Protein AF-A0A2V2R9W6-F1 (afdb_monomer_lite)

Structure (mmCIF, N/CA/C/O backbone):
data_AF-A0A2V2R9W6-F1
#
_entry.id   AF-A0A2V2R9W6-F1
#
loop_
_atom_site.group_PDB
_atom_site.id
_atom_site.type_symbol
_atom_site.label_atom_id
_atom_site.label_alt_id
_atom_site.label_comp_id
_atom_site.label_asym_id
_atom_site.label_entity_id
_atom_site.label_seq_id
_atom_site.pdbx_PDB_ins_code
_atom_site.Cartn_x
_atom_site.Cartn_y
_atom_site.Cartn_z
_atom_site.occupancy
_atom_site.B_iso_or_equiv
_atom_site.auth_seq_id
_atom_site.auth_comp_id
_atom_site.auth_asym_id
_atom_site.auth_atom_id
_atom_site.pdbx_PDB_model_num
ATOM 1 N N . MET A 1 1 ? -21.167 24.009 8.043 1.00 37.88 1 MET A N 1
ATOM 2 C CA . MET A 1 1 ? -19.840 24.018 7.394 1.00 37.88 1 MET A CA 1
ATOM 3 C C . MET A 1 1 ? -18.908 23.304 8.356 1.00 37.88 1 MET A C 1
ATOM 5 O O . MET A 1 1 ? -18.402 23.922 9.282 1.00 37.88 1 MET A O 1
ATOM 9 N N . GLU A 1 2 ? -18.850 21.976 8.266 1.00 37.88 2 GLU A N 1
ATOM 10 C CA . GLU A 1 2 ? -18.098 21.162 9.224 1.00 37.88 2 GLU A CA 1
ATOM 11 C C . GLU A 1 2 ? -16.604 21.305 8.944 1.00 37.88 2 GLU A C 1
ATOM 13 O O . GLU A 1 2 ? -16.101 20.935 7.882 1.00 37.88 2 GLU A O 1
ATOM 18 N N . LEU A 1 3 ? -15.905 21.911 9.899 1.00 44.44 3 LEU A N 1
ATOM 19 C CA . LEU A 1 3 ? -14.455 21.959 9.935 1.00 44.44 3 LEU A CA 1
ATOM 20 C C . LEU A 1 3 ? -13.964 20.534 10.200 1.00 44.44 3 LEU A C 1
ATOM 22 O O . LEU A 1 3 ? -14.008 20.058 11.332 1.00 44.44 3 LEU A O 1
ATOM 26 N N . PHE A 1 4 ? -13.498 19.851 9.153 1.00 43.72 4 PHE A N 1
ATOM 27 C CA . PHE A 1 4 ? -12.712 18.630 9.298 1.00 43.72 4 PHE A CA 1
ATOM 28 C C . PHE A 1 4 ? -11.403 18.985 10.005 1.00 43.72 4 PHE A C 1
ATOM 30 O O . PHE A 1 4 ? -10.402 19.334 9.377 1.00 43.72 4 PHE A O 1
ATOM 37 N N . PHE A 1 5 ? -11.415 1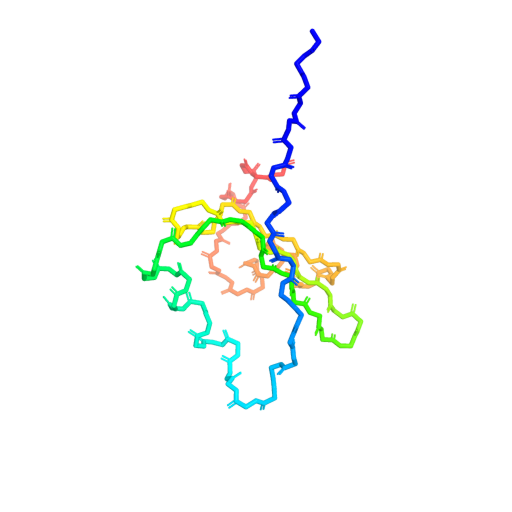8.903 11.332 1.00 46.91 5 PHE A N 1
ATOM 38 C CA . PHE A 1 5 ? -10.207 18.858 12.132 1.00 46.91 5 PHE A CA 1
ATOM 39 C C . PHE A 1 5 ? -9.500 17.548 11.781 1.00 46.91 5 PHE A C 1
ATOM 41 O O . PHE A 1 5 ? -9.829 16.487 12.304 1.00 46.91 5 PHE A O 1
ATOM 48 N N . ARG A 1 6 ? -8.569 17.595 10.823 1.00 46.72 6 ARG A N 1
ATOM 49 C CA . ARG A 1 6 ? -7.603 16.514 10.637 1.00 46.72 6 ARG A CA 1
ATOM 50 C C . ARG A 1 6 ? -6.665 16.570 11.839 1.00 46.72 6 ARG A C 1
ATOM 52 O O . ARG A 1 6 ? -5.890 17.525 11.911 1.00 46.72 6 ARG A O 1
ATOM 59 N N . PRO A 1 7 ? -6.698 15.604 12.774 1.00 45.31 7 PRO A N 1
ATOM 60 C CA . PRO A 1 7 ? -5.634 15.520 13.756 1.00 45.31 7 PRO A CA 1
ATOM 61 C C . PRO A 1 7 ? -4.323 15.380 12.981 1.00 45.31 7 PRO A C 1
ATOM 63 O O . PRO A 1 7 ? -4.212 14.577 12.049 1.00 45.31 7 PRO A O 1
ATOM 66 N N . ALA A 1 8 ? -3.347 16.218 13.318 1.00 51.44 8 ALA A N 1
ATOM 67 C CA . ALA A 1 8 ? -1.994 16.087 12.815 1.00 51.44 8 ALA A CA 1
ATOM 68 C C . ALA A 1 8 ? -1.413 14.794 13.402 1.00 51.44 8 ALA A C 1
ATOM 70 O O . ALA A 1 8 ? -0.789 14.798 14.459 1.00 51.44 8 ALA A O 1
ATOM 71 N N . HIS A 1 9 ? -1.683 13.660 12.756 1.00 54.44 9 HIS A N 1
ATOM 72 C CA . HIS A 1 9 ? -0.963 12.429 13.037 1.00 54.44 9 HIS A CA 1
ATOM 73 C C . HIS A 1 9 ? 0.517 12.714 12.775 1.00 54.44 9 HIS A C 1
ATOM 75 O O . HIS A 1 9 ? 0.861 13.221 11.705 1.00 54.44 9 HIS A O 1
ATOM 81 N N . ALA A 1 10 ? 1.373 12.449 13.764 1.00 54.47 10 ALA A N 1
ATOM 82 C CA . ALA A 1 10 ? 2.809 12.659 13.652 1.00 54.47 10 ALA A CA 1
ATOM 83 C C . ALA A 1 10 ? 3.325 11.968 12.381 1.00 54.47 10 ALA A C 1
ATOM 85 O O . ALA A 1 10 ? 3.232 10.748 12.240 1.00 54.47 10 ALA A O 1
ATOM 86 N N . ALA A 1 11 ? 3.816 12.759 11.427 1.00 52.06 11 ALA A N 1
ATOM 87 C CA . ALA A 1 11 ? 4.410 12.231 10.213 1.00 52.06 11 ALA A CA 1
ATOM 88 C C . ALA A 1 11 ? 5.774 11.637 10.579 1.00 52.06 11 ALA A C 1
ATOM 90 O O . ALA A 1 11 ? 6.726 12.369 10.842 1.00 52.06 11 ALA A O 1
ATOM 91 N N . MET A 1 12 ? 5.855 10.310 10.640 1.00 59.66 12 MET A N 1
ATOM 92 C CA . MET A 1 12 ? 7.125 9.605 10.787 1.00 59.66 12 MET A CA 1
ATOM 93 C C . MET A 1 12 ? 7.726 9.386 9.397 1.00 59.66 12 MET A C 1
ATOM 95 O O . MET A 1 12 ? 7.105 8.758 8.542 1.00 59.66 12 MET A O 1
ATOM 99 N N . ASN A 1 13 ? 8.930 9.914 9.182 1.00 53.34 13 ASN A N 1
ATOM 100 C CA . ASN A 1 13 ? 9.738 9.655 7.993 1.00 53.34 13 ASN A CA 1
ATOM 101 C C . ASN A 1 13 ? 10.856 8.675 8.377 1.00 53.34 13 ASN A C 1
ATOM 103 O O . ASN A 1 13 ? 11.488 8.853 9.416 1.00 53.34 13 ASN A O 1
ATOM 107 N N . GLY A 1 14 ? 11.111 7.660 7.551 1.00 60.94 14 GLY A N 1
ATOM 108 C CA . GLY A 1 14 ? 12.172 6.678 7.778 1.00 60.94 14 GLY A CA 1
ATOM 109 C C . GLY A 1 14 ? 12.577 5.984 6.481 1.00 60.94 14 GLY A C 1
ATOM 110 O O . GLY A 1 14 ? 11.763 5.855 5.566 1.00 60.94 14 GLY A O 1
ATOM 111 N N . GLN A 1 15 ? 13.839 5.565 6.389 1.00 57.69 15 GLN A N 1
ATOM 112 C CA . GLN A 1 15 ? 14.350 4.787 5.265 1.00 57.69 15 GLN A CA 1
ATOM 113 C C . GLN A 1 15 ? 14.336 3.305 5.645 1.00 57.69 15 GLN A C 1
ATOM 115 O O . GLN A 1 15 ? 14.931 2.908 6.641 1.00 57.69 15 GLN A O 1
ATOM 120 N N . LEU A 1 16 ? 13.622 2.494 4.866 1.00 61.84 16 LEU A N 1
ATOM 121 C CA . LEU A 1 16 ? 13.519 1.050 5.075 1.00 61.84 16 LEU A CA 1
ATOM 122 C C . LEU A 1 16 ? 14.711 0.359 4.405 1.00 61.84 16 LEU A C 1
ATOM 124 O O . LEU A 1 16 ? 14.570 -0.203 3.324 1.00 61.84 16 LEU A O 1
ATOM 128 N N . SER A 1 17 ? 15.902 0.489 4.996 1.00 58.47 17 SER A N 1
ATOM 129 C CA . SER A 1 17 ? 17.102 -0.241 4.558 1.00 58.47 17 SER A CA 1
ATOM 130 C C . SER A 1 17 ? 17.272 -1.582 5.275 1.00 58.47 17 SER A C 1
ATOM 132 O O . SER A 1 17 ? 17.782 -2.519 4.670 1.00 58.47 17 SER A O 1
ATOM 134 N N . ASP A 1 18 ? 16.807 -1.680 6.527 1.00 50.12 18 ASP A N 1
ATOM 135 C CA . ASP A 1 18 ? 17.170 -2.792 7.421 1.00 50.12 18 ASP A CA 1
ATOM 136 C C . ASP A 1 18 ? 16.041 -3.812 7.632 1.00 50.12 18 ASP A C 1
ATOM 138 O O . ASP A 1 18 ? 16.313 -4.977 7.907 1.00 50.12 18 ASP A O 1
ATOM 142 N N . HIS A 1 19 ? 14.780 -3.405 7.443 1.00 53.44 19 HIS A N 1
ATOM 143 C CA . HIS A 1 19 ? 13.612 -4.284 7.535 1.00 53.44 19 HIS A CA 1
ATOM 144 C C . HIS A 1 19 ? 12.901 -4.367 6.183 1.00 53.44 19 HIS A C 1
ATOM 146 O O . HIS A 1 19 ? 12.600 -3.324 5.587 1.00 53.44 19 HIS A O 1
ATOM 152 N N . PRO A 1 20 ? 12.589 -5.575 5.677 1.00 64.19 20 PRO A N 1
ATOM 153 C CA . PRO A 1 20 ? 11.809 -5.695 4.463 1.00 64.19 20 PRO A CA 1
ATOM 154 C C . PRO A 1 20 ? 10.452 -5.019 4.674 1.00 64.19 20 PRO A C 1
ATOM 156 O O . PRO A 1 20 ? 9.785 -5.245 5.679 1.00 64.19 20 PRO A O 1
ATOM 159 N N . VAL A 1 21 ? 9.983 -4.250 3.685 1.00 66.75 21 VAL A N 1
ATOM 160 C CA . VAL A 1 21 ? 8.604 -3.707 3.630 1.00 66.75 21 VAL A CA 1
ATOM 161 C C . VAL A 1 21 ? 7.555 -4.782 3.966 1.00 66.75 21 VAL A C 1
ATOM 163 O O . VAL A 1 21 ? 6.484 -4.480 4.488 1.00 66.75 21 VAL A O 1
ATOM 166 N N . ALA A 1 22 ? 7.883 -6.047 3.690 1.00 68.88 22 ALA A N 1
ATOM 167 C CA . ALA A 1 22 ? 7.075 -7.208 4.014 1.00 68.88 22 ALA A CA 1
ATOM 168 C C . ALA A 1 22 ? 6.816 -7.420 5.517 1.00 68.88 22 ALA A C 1
ATOM 170 O O . ALA A 1 22 ? 5.817 -8.054 5.819 1.00 68.88 22 ALA A O 1
ATOM 171 N N . GLU A 1 23 ? 7.641 -6.908 6.437 1.00 73.62 23 GLU A N 1
ATOM 172 C CA . GLU A 1 23 ? 7.437 -7.018 7.897 1.00 73.62 23 GLU A CA 1
ATOM 173 C C . GLU A 1 23 ? 6.547 -5.897 8.456 1.00 73.62 23 GLU A C 1
ATOM 175 O O . GLU A 1 23 ? 5.760 -6.121 9.375 1.00 73.62 23 GLU A O 1
ATOM 180 N N . LEU A 1 24 ? 6.568 -4.713 7.832 1.00 78.44 24 LEU A N 1
ATOM 181 C CA . LEU A 1 24 ? 5.692 -3.601 8.216 1.00 78.44 24 LEU A CA 1
ATOM 182 C C . LEU A 1 24 ? 4.213 -3.910 7.996 1.00 78.44 24 LEU A C 1
ATOM 184 O O . LEU A 1 24 ? 3.362 -3.464 8.763 1.00 78.44 24 LEU A O 1
ATOM 188 N N . ILE A 1 25 ? 3.895 -4.636 6.923 1.00 79.88 25 ILE A N 1
ATOM 189 C CA . ILE A 1 25 ? 2.511 -4.985 6.600 1.00 79.88 25 ILE A CA 1
ATOM 190 C C . ILE A 1 25 ? 1.898 -5.837 7.732 1.00 79.88 25 ILE A C 1
ATOM 192 O O . ILE A 1 25 ? 0.903 -5.385 8.295 1.00 79.88 25 ILE A O 1
ATOM 196 N N . PRO A 1 26 ? 2.470 -6.989 8.138 1.00 82.50 26 PRO A N 1
ATOM 197 C CA . PRO A 1 26 ? 2.023 -7.765 9.293 1.00 82.50 26 PRO A CA 1
ATOM 198 C C . PRO A 1 26 ? 1.823 -6.930 10.554 1.00 82.50 26 PRO A C 1
ATOM 200 O O . PRO A 1 26 ? 0.765 -7.029 11.166 1.00 82.50 26 PRO A O 1
ATOM 203 N N . GLU A 1 27 ? 2.775 -6.061 10.906 1.00 82.81 27 GLU A N 1
ATOM 204 C CA . GLU A 1 27 ? 2.656 -5.218 12.100 1.00 82.81 27 GLU A CA 1
ATOM 205 C C . GLU A 1 27 ? 1.470 -4.252 12.034 1.00 82.81 27 GLU A C 1
ATOM 207 O O . GLU A 1 27 ? 0.758 -4.069 13.022 1.00 82.81 27 GLU A O 1
ATOM 212 N N . ILE A 1 28 ? 1.237 -3.634 10.874 1.00 83.88 28 ILE A N 1
ATOM 213 C CA . ILE A 1 28 ? 0.098 -2.737 10.649 1.00 83.88 28 ILE A CA 1
ATOM 214 C C . ILE A 1 28 ? -1.226 -3.492 10.809 1.00 83.88 28 ILE A C 1
ATOM 216 O O . ILE A 1 28 ? -2.164 -2.966 11.419 1.00 83.88 28 ILE A O 1
ATOM 220 N N . LEU A 1 29 ? -1.297 -4.711 10.267 1.00 83.19 29 LEU A N 1
ATOM 221 C CA . LEU A 1 29 ? -2.477 -5.568 10.359 1.00 83.19 29 LEU A CA 1
ATOM 222 C C . LEU A 1 29 ? -2.714 -6.020 11.812 1.00 83.19 29 LEU A C 1
ATOM 224 O O . LEU A 1 29 ? -3.828 -5.892 12.320 1.00 83.19 29 LEU A O 1
ATOM 228 N N . GLU A 1 30 ? -1.672 -6.497 12.498 1.00 89.62 30 GLU A N 1
ATOM 229 C CA . GLU A 1 30 ? -1.742 -7.028 13.866 1.00 89.62 30 GLU A CA 1
ATOM 230 C C . GLU A 1 30 ? -2.090 -5.940 14.889 1.00 89.62 30 GLU A C 1
ATOM 232 O O . GLU A 1 30 ? -3.011 -6.104 15.691 1.00 89.62 30 GLU A O 1
ATOM 237 N N . LYS A 1 31 ? -1.422 -4.782 14.812 1.00 89.69 31 LYS A N 1
ATOM 238 C CA . LYS A 1 31 ? -1.671 -3.630 15.697 1.00 89.69 31 LYS A CA 1
ATOM 239 C C . LYS A 1 31 ? -2.937 -2.851 15.330 1.00 89.69 31 LYS A C 1
ATOM 241 O O . LYS A 1 31 ? -3.251 -1.856 15.981 1.00 89.69 31 LYS A O 1
ATOM 246 N N . ARG A 1 32 ? -3.663 -3.285 14.294 1.00 89.94 32 ARG A N 1
ATOM 247 C CA . ARG A 1 32 ? -4.902 -2.670 13.797 1.00 89.94 32 ARG A CA 1
ATOM 248 C C . ARG A 1 32 ? -4.779 -1.175 13.504 1.00 89.94 32 ARG A C 1
ATOM 250 O O . ARG A 1 32 ? -5.697 -0.391 13.755 1.00 89.94 32 ARG A O 1
ATOM 257 N N . LEU A 1 33 ? -3.637 -0.769 12.957 1.00 86.56 33 LEU A N 1
ATOM 258 C CA . LEU A 1 33 ? -3.366 0.640 12.698 1.00 86.56 33 LEU A CA 1
ATOM 259 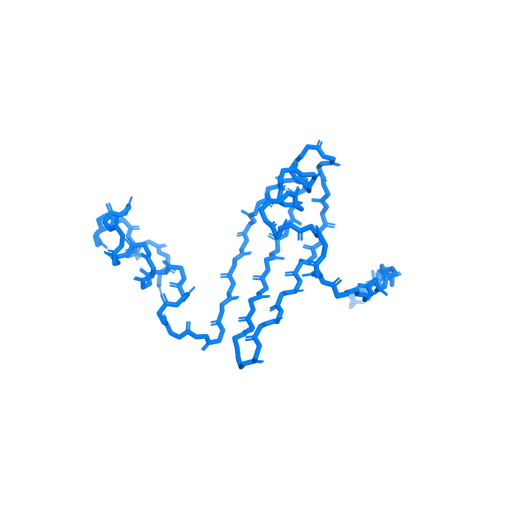C C . LEU A 1 33 ? -4.294 1.184 11.603 1.00 86.56 33 LEU A C 1
ATOM 261 O O . LEU A 1 33 ? -4.669 0.483 10.661 1.00 86.56 33 LEU A O 1
ATOM 265 N N . SER A 1 34 ? -4.664 2.455 11.744 1.00 86.94 34 SER A N 1
ATOM 266 C CA . SER A 1 34 ? -5.452 3.208 10.762 1.00 86.94 34 SER A CA 1
ATOM 267 C C . SER A 1 34 ? -4.644 4.404 10.272 1.00 86.94 34 SER A C 1
ATOM 269 O O . SER A 1 34 ? -3.856 4.968 11.030 1.00 86.94 34 SER A O 1
ATOM 271 N N . GLY A 1 35 ? -4.836 4.805 9.018 1.00 87.62 35 GLY A N 1
ATOM 272 C CA . GLY A 1 35 ? -4.132 5.942 8.428 1.00 87.62 35 GLY A CA 1
ATOM 273 C C . GLY A 1 35 ? -3.686 5.678 6.998 1.00 87.62 35 GLY A C 1
ATOM 274 O O . GLY A 1 35 ? -4.360 4.982 6.242 1.00 87.62 35 GLY A O 1
ATOM 275 N N . SER A 1 36 ? -2.551 6.255 6.606 1.00 87.88 36 SER A N 1
ATOM 276 C CA . SER A 1 36 ? -1.989 6.061 5.269 1.00 87.88 36 SER A CA 1
ATOM 277 C C . SER A 1 36 ? -0.514 5.684 5.328 1.00 87.88 36 SER A C 1
ATOM 279 O O . SER A 1 36 ? 0.269 6.437 5.906 1.00 87.88 36 SER A O 1
ATOM 281 N N . LEU A 1 37 ? -0.131 4.594 4.664 1.00 85.62 37 LEU A N 1
ATOM 282 C CA . LEU A 1 37 ? 1.264 4.229 4.428 1.00 85.62 37 LEU A CA 1
ATOM 283 C C . LEU A 1 37 ? 1.674 4.706 3.031 1.00 85.62 37 LEU A C 1
ATOM 285 O O . LEU A 1 37 ? 1.085 4.288 2.034 1.00 85.62 37 LEU A O 1
ATOM 289 N N . ARG A 1 38 ? 2.672 5.591 2.958 1.00 85.69 38 ARG A N 1
ATOM 290 C CA . ARG A 1 38 ? 3.280 6.043 1.699 1.00 85.69 38 ARG A CA 1
ATOM 291 C C . ARG A 1 38 ? 4.626 5.363 1.522 1.00 85.69 38 ARG A C 1
ATOM 293 O O . ARG A 1 38 ? 5.487 5.482 2.385 1.00 85.69 38 ARG A O 1
ATOM 300 N N . LEU A 1 39 ? 4.793 4.680 0.398 1.00 82.94 39 LEU A N 1
ATOM 301 C CA . LEU A 1 39 ? 6.036 4.032 0.008 1.00 82.94 39 LEU A CA 1
ATOM 302 C C . LEU A 1 39 ? 6.554 4.698 -1.260 1.00 82.94 39 LEU A C 1
ATOM 304 O O . LEU A 1 39 ? 5.800 4.902 -2.216 1.00 82.94 39 LEU A O 1
ATOM 308 N N . GLN A 1 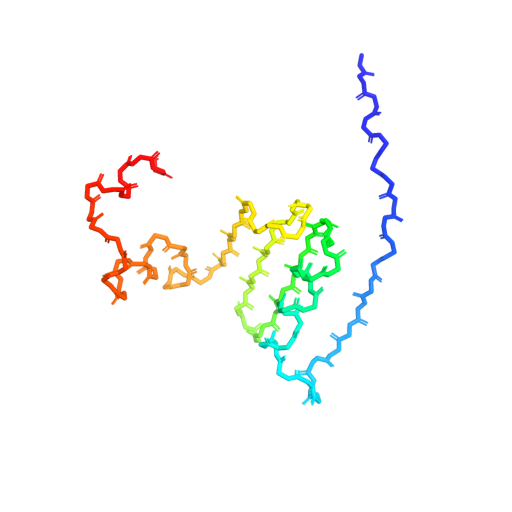40 ? 7.842 5.019 -1.264 1.00 82.44 40 GLN A N 1
ATOM 309 C CA . GLN A 1 40 ? 8.539 5.527 -2.433 1.00 82.44 40 GLN A CA 1
ATOM 310 C C . GLN A 1 40 ? 9.766 4.660 -2.691 1.00 82.44 40 GLN A C 1
ATOM 312 O O . GLN A 1 40 ? 10.585 4.460 -1.799 1.00 82.44 40 GLN A O 1
ATOM 317 N N . ASN A 1 41 ? 9.883 4.166 -3.919 1.00 81.38 41 ASN A N 1
ATOM 318 C CA . ASN A 1 41 ? 11.088 3.524 -4.419 1.00 81.38 41 ASN A CA 1
ATOM 319 C C . ASN A 1 41 ? 11.413 4.115 -5.792 1.00 81.38 41 ASN A C 1
ATOM 321 O O . ASN A 1 41 ? 10.651 3.923 -6.740 1.00 81.38 41 ASN A O 1
ATOM 325 N N . GLU A 1 42 ? 12.510 4.864 -5.880 1.00 83.19 42 GLU A N 1
ATOM 326 C CA . GLU A 1 42 ? 12.880 5.649 -7.063 1.00 83.19 42 GLU A CA 1
ATOM 327 C C . GLU A 1 42 ? 11.709 6.526 -7.562 1.00 83.19 42 GLU A C 1
ATOM 329 O O . GLU A 1 42 ? 11.275 7.446 -6.863 1.00 83.19 42 GLU A O 1
ATOM 334 N N . GLN A 1 43 ? 11.179 6.235 -8.758 1.00 82.81 43 GLN A N 1
ATOM 335 C CA . GLN A 1 43 ? 10.032 6.920 -9.365 1.00 82.81 43 GLN A CA 1
ATOM 336 C C . GLN A 1 43 ? 8.683 6.282 -9.001 1.00 82.81 43 GLN A C 1
ATOM 338 O O . GLN A 1 43 ? 7.631 6.844 -9.306 1.00 82.81 43 GLN A O 1
ATOM 343 N N . SER A 1 44 ? 8.689 5.114 -8.359 1.00 80.81 44 SER A N 1
ATOM 344 C CA . SER A 1 44 ? 7.476 4.409 -7.953 1.00 80.81 44 SER A CA 1
ATOM 345 C C . SER A 1 44 ? 6.968 4.964 -6.631 1.00 80.81 44 SER A C 1
ATOM 347 O O . SER A 1 44 ? 7.668 4.947 -5.622 1.00 80.81 44 SER A O 1
ATOM 349 N N . GLN A 1 45 ? 5.723 5.416 -6.629 1.00 87.81 45 GLN A N 1
ATOM 350 C CA . GLN A 1 45 ? 5.003 5.867 -5.450 1.00 87.81 45 GLN A CA 1
ATOM 351 C C . GLN A 1 45 ? 3.776 4.988 -5.263 1.00 87.81 45 GLN A C 1
ATOM 353 O O . GLN A 1 45 ? 3.026 4.724 -6.210 1.00 87.81 45 GLN A O 1
ATOM 358 N N . ILE A 1 46 ? 3.580 4.531 -4.033 1.00 86.38 46 ILE A N 1
ATOM 359 C CA . ILE A 1 46 ? 2.425 3.743 -3.621 1.00 86.38 46 ILE A CA 1
ATOM 360 C C . ILE A 1 46 ? 1.859 4.381 -2.359 1.00 86.38 46 ILE A C 1
ATOM 362 O O . ILE A 1 46 ? 2.603 4.740 -1.447 1.00 86.38 46 ILE A O 1
ATOM 366 N N . VAL A 1 47 ? 0.538 4.511 -2.296 1.00 88.06 47 VAL A N 1
ATOM 367 C CA . VAL A 1 47 ? -0.158 4.848 -1.057 1.00 88.06 47 VAL A CA 1
ATOM 368 C C . VAL A 1 47 ? -1.156 3.751 -0.722 1.00 88.06 47 VAL A C 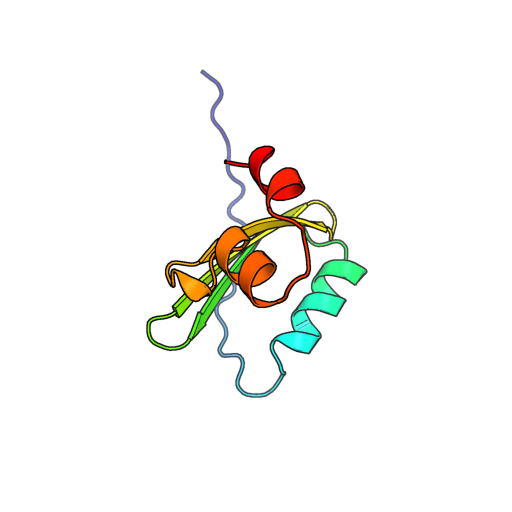1
ATOM 370 O O . VAL A 1 47 ? -1.915 3.311 -1.586 1.00 88.06 47 VAL A O 1
ATOM 373 N N . LEU A 1 48 ? -1.143 3.316 0.532 1.00 87.00 48 LEU A N 1
ATOM 374 C CA . LEU A 1 48 ? -2.115 2.398 1.112 1.00 87.00 48 LEU A CA 1
ATOM 375 C C . LEU A 1 48 ? -2.913 3.166 2.159 1.00 87.00 48 LEU A C 1
ATOM 377 O O . LEU A 1 48 ? -2.323 3.802 3.030 1.00 87.00 48 LEU A O 1
ATOM 381 N N . TYR A 1 49 ? -4.235 3.106 2.082 1.00 87.12 49 TYR A N 1
ATOM 382 C CA . TYR A 1 49 ? -5.135 3.615 3.108 1.00 87.12 49 TYR A CA 1
ATOM 383 C C . TYR A 1 49 ? -5.633 2.452 3.945 1.00 87.12 49 TYR A C 1
ATOM 385 O O . TYR A 1 49 ? -6.019 1.407 3.416 1.00 87.12 49 TYR A O 1
ATOM 393 N N . LEU A 1 50 ? -5.594 2.652 5.254 1.00 88.81 50 LEU A N 1
ATOM 394 C CA . LEU A 1 50 ? -5.794 1.624 6.254 1.00 88.81 50 LEU A CA 1
ATOM 395 C C . LEU A 1 50 ? -6.876 2.056 7.233 1.00 88.81 50 LEU A C 1
ATOM 397 O O . LEU A 1 50 ? -6.858 3.186 7.725 1.00 88.81 50 LEU A O 1
ATOM 401 N N . GLU A 1 51 ? -7.767 1.133 7.559 1.00 89.56 51 GLU A N 1
ATOM 402 C CA . GLU A 1 51 ? -8.791 1.302 8.580 1.00 89.56 51 GLU A CA 1
ATOM 403 C C . GLU A 1 51 ? -8.823 0.051 9.457 1.00 89.56 51 GLU A C 1
ATOM 405 O O . GLU A 1 51 ? -9.057 -1.055 8.974 1.00 89.56 51 GLU A O 1
ATOM 410 N N . ASN A 1 52 ? -8.546 0.219 10.751 1.00 89.94 5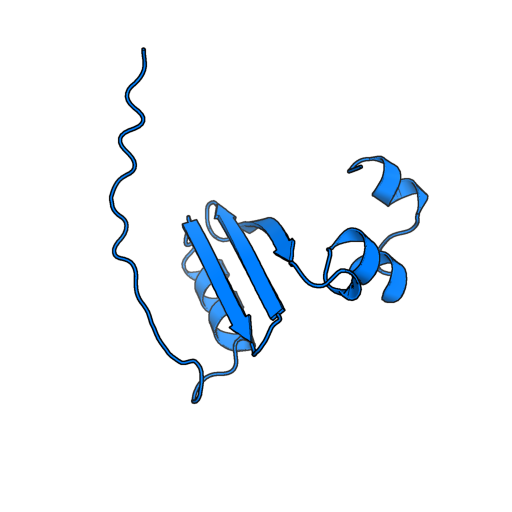2 ASN A N 1
ATOM 411 C CA . ASN A 1 52 ? -8.542 -0.846 11.755 1.00 89.94 52 ASN A CA 1
ATOM 412 C C . ASN A 1 52 ? -7.716 -2.083 11.333 1.00 89.94 52 ASN A C 1
ATOM 414 O O . ASN A 1 52 ? -8.175 -3.221 11.447 1.00 89.94 52 ASN A O 1
ATOM 418 N N . GLY A 1 53 ? -6.518 -1.862 10.778 1.00 85.25 53 GLY A N 1
ATOM 419 C CA . GLY A 1 53 ? -5.652 -2.935 10.277 1.00 85.25 53 GLY A CA 1
ATOM 420 C C . GLY A 1 53 ? -6.122 -3.582 8.979 1.00 85.25 53 GLY A C 1
ATOM 421 O O . GLY A 1 53 ? -5.667 -4.670 8.655 1.00 85.25 53 GLY A O 1
ATOM 422 N N . ARG A 1 54 ? -7.043 -2.970 8.230 1.00 85.75 54 ARG A N 1
ATOM 423 C CA . ARG A 1 54 ? -7.455 -3.437 6.899 1.00 85.75 54 ARG A CA 1
ATOM 424 C C . ARG A 1 54 ? -7.031 -2.436 5.845 1.00 85.75 54 ARG A C 1
ATOM 426 O O . ARG A 1 54 ? -7.241 -1.241 6.016 1.00 85.75 54 ARG A O 1
ATOM 433 N N . ILE A 1 55 ? -6.484 -2.921 4.735 1.00 86.69 55 ILE A N 1
ATOM 434 C CA . ILE A 1 55 ? -6.231 -2.084 3.559 1.00 86.69 55 ILE A CA 1
ATOM 435 C C . ILE A 1 55 ? -7.579 -1.829 2.883 1.00 86.69 55 ILE A C 1
ATOM 437 O O . ILE A 1 55 ? -8.188 -2.757 2.355 1.00 86.69 55 ILE A O 1
ATOM 441 N N . VAL A 1 56 ? -8.045 -0.582 2.913 1.00 88.00 56 VAL A N 1
ATOM 442 C CA . VAL A 1 56 ? -9.326 -0.178 2.305 1.00 88.00 56 VAL A CA 1
ATOM 443 C C . VAL A 1 56 ? -9.147 0.401 0.907 1.00 88.00 56 VAL A C 1
ATOM 445 O O . VAL A 1 56 ? -10.060 0.342 0.090 1.00 88.00 56 VAL A O 1
ATOM 448 N N . TYR A 1 57 ? -7.964 0.941 0.607 1.00 82.88 57 TYR A N 1
ATOM 449 C CA . TYR A 1 57 ? -7.643 1.458 -0.718 1.00 82.88 57 TYR A CA 1
ATOM 450 C C . TYR A 1 57 ? -6.134 1.455 -0.961 1.00 82.88 57 TYR A C 1
ATOM 452 O O . TYR A 1 57 ? -5.345 1.652 -0.037 1.00 82.88 57 TYR A O 1
ATOM 460 N N . ALA A 1 58 ? -5.733 1.265 -2.215 1.00 84.88 58 ALA A N 1
ATOM 461 C CA . ALA A 1 58 ? -4.344 1.310 -2.643 1.00 84.88 58 ALA A CA 1
ATOM 462 C C . ALA A 1 58 ? -4.241 1.995 -4.006 1.00 84.88 58 ALA A C 1
ATOM 464 O O . ALA A 1 58 ? -5.005 1.686 -4.920 1.00 84.88 58 ALA A O 1
ATOM 465 N N . ALA A 1 59 ? -3.271 2.892 -4.165 1.00 84.75 59 ALA A N 1
ATOM 466 C CA . ALA A 1 59 ? -2.984 3.522 -5.448 1.00 84.75 59 ALA A CA 1
ATOM 467 C C . ALA A 1 59 ? -1.481 3.563 -5.711 1.00 84.75 59 ALA A C 1
ATOM 469 O O . ALA A 1 59 ? -0.685 3.749 -4.792 1.00 84.75 59 ALA A O 1
ATOM 470 N N . SER A 1 60 ? -1.106 3.426 -6.983 1.00 86.94 60 SER A N 1
ATOM 471 C CA . SER A 1 60 ? 0.263 3.614 -7.450 1.00 86.94 60 SER A CA 1
ATOM 472 C C . SER A 1 60 ? 0.301 4.520 -8.675 1.00 86.94 60 SER A C 1
ATOM 474 O O . SER A 1 60 ? -0.597 4.478 -9.523 1.00 86.94 60 SER A O 1
ATOM 476 N N . ASN A 1 61 ? 1.35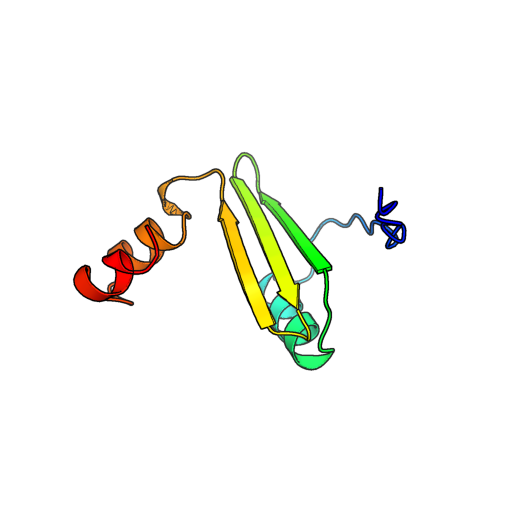6 5.327 -8.779 1.00 86.06 61 ASN A N 1
ATOM 477 C CA . ASN A 1 61 ? 1.632 6.115 -9.977 1.00 86.06 61 ASN A CA 1
ATOM 478 C C . ASN A 1 61 ? 2.133 5.246 -11.151 1.00 86.06 61 ASN A C 1
ATOM 480 O O . ASN A 1 61 ? 1.953 5.624 -12.309 1.00 86.06 61 ASN A O 1
ATOM 484 N N . VAL A 1 62 ? 2.686 4.058 -10.884 1.00 83.75 62 VAL A N 1
ATOM 485 C CA . VAL A 1 62 ? 3.131 3.114 -11.913 1.00 83.75 62 VAL A CA 1
ATOM 486 C C . VAL A 1 62 ? 1.935 2.324 -12.430 1.00 83.75 62 VAL A C 1
ATOM 488 O O . VAL A 1 62 ? 1.273 1.607 -11.681 1.00 83.75 62 VAL A O 1
ATOM 491 N N . ARG A 1 63 ? 1.666 2.410 -13.739 1.00 78.50 63 ARG A N 1
ATOM 492 C CA . ARG A 1 63 ? 0.503 1.763 -14.372 1.00 78.50 63 ARG A CA 1
ATOM 493 C C . ARG A 1 63 ? 0.424 0.263 -14.079 1.00 78.50 63 ARG A C 1
ATOM 495 O O . ARG A 1 63 ? -0.643 -0.212 -13.717 1.00 78.50 63 ARG A O 1
ATOM 502 N N . SER A 1 64 ? 1.538 -0.460 -14.182 1.00 75.81 64 SER A N 1
ATOM 503 C CA . SER A 1 64 ? 1.595 -1.909 -13.931 1.00 75.81 64 SER A CA 1
ATOM 504 C C . SER A 1 64 ? 1.379 -2.302 -12.466 1.00 75.81 64 SER A C 1
ATOM 506 O O . SER A 1 64 ? 1.111 -3.469 -12.190 1.00 75.81 64 SER A O 1
ATOM 508 N N . LEU A 1 65 ? 1.495 -1.347 -11.538 1.00 72.06 65 LEU A N 1
ATOM 509 C CA . LEU A 1 65 ? 1.248 -1.532 -10.107 1.00 72.06 65 LEU A CA 1
ATOM 510 C C . LEU A 1 65 ? -0.121 -0.993 -9.676 1.00 72.06 65 LEU A C 1
ATOM 512 O O . LEU A 1 65 ? -0.476 -1.087 -8.502 1.00 72.06 65 LEU A O 1
ATOM 516 N N . ARG A 1 66 ? -0.918 -0.438 -10.600 1.00 75.19 66 ARG A N 1
ATOM 517 C CA . ARG A 1 66 ? -2.331 -0.164 -10.322 1.00 75.19 66 ARG A CA 1
ATOM 518 C C . ARG A 1 66 ? -3.018 -1.493 -10.047 1.00 75.19 66 ARG A C 1
ATOM 520 O O . ARG A 1 66 ? -2.831 -2.440 -10.806 1.00 75.19 66 ARG A O 1
ATOM 527 N N . LEU A 1 67 ? -3.821 -1.547 -8.986 1.00 70.19 67 LEU A N 1
ATOM 528 C CA . LEU A 1 67 ? -4.435 -2.781 -8.491 1.00 70.19 67 LEU A CA 1
ATOM 529 C C . LEU A 1 67 ? -5.103 -3.599 -9.606 1.00 70.19 67 LEU A C 1
ATOM 531 O O . LEU A 1 67 ? -4.838 -4.788 -9.726 1.00 70.19 67 LEU A O 1
ATOM 535 N N . VAL A 1 68 ? -5.888 -2.946 -10.467 1.00 71.44 68 VAL A N 1
ATOM 536 C CA . VAL A 1 68 ? -6.569 -3.584 -11.606 1.00 71.44 68 VAL A CA 1
ATOM 537 C C . VAL A 1 68 ? -5.576 -4.259 -12.556 1.00 71.44 68 VAL A C 1
ATOM 539 O O . VAL A 1 68 ? -5.728 -5.434 -12.874 1.00 71.44 68 VAL A O 1
ATOM 542 N N . GLU A 1 69 ? -4.533 -3.548 -12.978 1.00 74.38 69 GLU A N 1
ATOM 543 C CA . GLU A 1 69 ? -3.530 -4.068 -13.917 1.00 74.38 69 GLU A CA 1
ATOM 544 C C . GLU A 1 69 ? -2.687 -5.179 -13.275 1.00 74.38 69 GLU A C 1
ATOM 546 O O . GLU A 1 69 ? -2.376 -6.184 -13.916 1.00 74.38 69 GLU A O 1
ATOM 551 N N . TYR A 1 70 ? -2.351 -5.028 -11.991 1.00 75.50 70 TYR A N 1
ATOM 552 C CA . TYR A 1 70 ? -1.592 -6.015 -11.230 1.00 75.50 70 TYR A CA 1
ATOM 553 C C . TYR A 1 70 ? -2.366 -7.328 -11.069 1.00 75.50 70 TYR A C 1
ATOM 555 O O . TYR A 1 70 ? -1.829 -8.405 -11.326 1.00 75.50 70 TYR A O 1
ATOM 563 N N . VAL A 1 71 ? -3.638 -7.238 -10.678 1.00 75.19 71 VAL A N 1
ATOM 564 C CA . VAL A 1 71 ? -4.524 -8.388 -10.470 1.00 75.19 71 VAL A CA 1
ATOM 565 C C . VAL A 1 71 ? -4.808 -9.109 -11.788 1.00 75.19 71 VAL A C 1
ATOM 567 O O . VAL A 1 71 ? -4.728 -10.336 -11.811 1.00 75.19 71 VAL A O 1
ATOM 570 N N . LYS A 1 72 ? -5.037 -8.371 -12.888 1.00 74.81 72 LYS A N 1
ATOM 571 C CA . LYS A 1 72 ? -5.141 -8.952 -14.240 1.00 74.81 72 LYS A CA 1
ATOM 572 C C . LYS A 1 72 ? -3.874 -9.715 -14.620 1.00 74.81 72 LYS A C 1
ATOM 574 O O . LYS A 1 72 ? -3.947 -10.857 -15.053 1.00 74.81 72 LYS A O 1
ATOM 579 N N . LYS A 1 73 ? -2.697 -9.108 -14.426 1.00 78.44 73 LYS A N 1
ATOM 580 C CA . LYS A 1 73 ? -1.407 -9.731 -14.766 1.00 78.44 73 LYS A CA 1
ATOM 581 C C . LYS A 1 73 ? -1.118 -10.994 -13.946 1.00 78.44 73 LYS A C 1
ATOM 583 O O . LYS A 1 73 ? -0.415 -11.880 -14.421 1.00 78.44 73 LYS A O 1
ATOM 588 N N . ARG A 1 74 ? -1.590 -11.045 -12.700 1.00 79.00 74 ARG A N 1
ATOM 589 C CA . ARG A 1 74 ? -1.363 -12.164 -11.776 1.00 79.00 74 ARG A CA 1
ATOM 590 C C . ARG A 1 74 ? -2.462 -13.229 -11.819 1.00 79.00 74 ARG A C 1
ATOM 592 O O . ARG A 1 74 ? -2.358 -14.176 -11.051 1.00 79.00 74 ARG A O 1
ATOM 599 N N . ASP A 1 75 ? -3.472 -13.067 -12.678 1.00 79.06 75 ASP A N 1
ATOM 600 C CA . ASP A 1 75 ? -4.647 -13.948 -12.777 1.00 79.06 75 ASP A CA 1
ATOM 601 C C . ASP A 1 75 ? -5.364 -14.153 -11.425 1.00 79.06 75 ASP A C 1
ATOM 603 O O . ASP A 1 75 ? -5.878 -15.221 -11.109 1.00 79.06 75 ASP A O 1
ATOM 607 N N . LEU A 1 76 ? -5.359 -13.113 -10.577 1.00 77.06 76 LEU A N 1
ATOM 608 C CA . LEU A 1 76 ? -5.930 -13.177 -9.224 1.00 77.06 76 LEU A CA 1
ATOM 609 C C . LEU A 1 76 ? -7.438 -12.893 -9.206 1.00 77.06 76 LEU A C 1
ATOM 611 O O . LEU A 1 76 ? -8.126 -13.348 -8.298 1.00 77.06 76 LEU A O 1
ATOM 615 N N . LEU A 1 77 ? -7.949 -12.144 -10.189 1.00 74.50 77 LEU A N 1
ATOM 616 C CA . LEU A 1 77 ? -9.380 -11.925 -10.422 1.00 74.50 77 LEU A CA 1
ATOM 617 C C . LEU A 1 77 ? -9.660 -11.968 -11.923 1.00 74.50 77 LEU A C 1
ATOM 619 O O . LEU A 1 77 ? -8.878 -11.457 -12.728 1.00 74.50 77 LEU A O 1
ATOM 623 N N . LYS A 1 78 ? -10.819 -12.520 -12.287 1.00 72.00 78 LYS A N 1
ATOM 624 C CA . LYS A 1 78 ? -11.317 -12.527 -13.668 1.00 72.00 78 LYS A CA 1
ATOM 625 C C . LYS A 1 78 ? -11.793 -11.130 -14.069 1.00 72.00 78 LYS A C 1
ATOM 627 O O . LYS A 1 78 ? -12.245 -10.354 -13.228 1.00 72.00 78 LYS A O 1
ATOM 632 N N . GLU A 1 79 ? -11.748 -10.811 -15.363 1.00 68.00 79 GLU A N 1
ATOM 633 C CA . GLU A 1 79 ? -12.140 -9.482 -15.861 1.00 68.00 79 GLU A CA 1
ATOM 634 C C . GLU A 1 79 ? -13.564 -9.065 -15.479 1.00 68.00 79 GLU A C 1
ATOM 636 O O . GLU A 1 79 ? -13.803 -7.883 -15.233 1.00 68.00 79 GLU A O 1
ATOM 641 N N . ASP A 1 80 ? -14.493 -10.013 -15.376 1.00 74.25 80 ASP A N 1
ATOM 642 C CA . ASP A 1 80 ? -15.874 -9.720 -14.990 1.00 74.25 80 ASP A CA 1
ATOM 643 C C . ASP A 1 80 ? -16.015 -9.273 -13.528 1.00 74.25 80 ASP A C 1
ATOM 645 O O . ASP A 1 80 ? -16.896 -8.473 -13.219 1.00 74.25 80 ASP A O 1
ATOM 649 N N . GLU A 1 81 ? -15.111 -9.697 -12.642 1.00 68.94 81 GLU A N 1
ATOM 650 C CA . GLU A 1 81 ? -15.096 -9.266 -11.237 1.00 68.94 81 GLU A CA 1
ATOM 651 C C . GLU A 1 81 ? -14.521 -7.848 -11.087 1.00 68.94 81 GLU A C 1
ATOM 653 O O . GLU A 1 81 ? -14.915 -7.091 -10.201 1.00 68.94 81 GLU A O 1
ATOM 658 N N . LEU A 1 82 ? -13.626 -7.450 -11.998 1.00 65.88 82 LEU A N 1
ATOM 659 C CA . LEU A 1 82 ? -12.983 -6.133 -11.999 1.00 65.88 82 LEU A CA 1
ATOM 660 C C . LEU A 1 82 ? -13.894 -5.015 -12.523 1.00 65.88 82 LEU A C 1
ATOM 662 O O . LEU A 1 82 ? -13.722 -3.862 -12.129 1.00 65.88 82 LEU A O 1
ATOM 666 N N . LYS A 1 83 ? -14.895 -5.337 -13.357 1.00 67.94 83 LYS A N 1
ATOM 667 C CA . LYS A 1 83 ? -15.893 -4.369 -13.865 1.00 67.94 83 LYS A CA 1
ATOM 668 C C . LYS A 1 83 ? -16.697 -3.684 -12.756 1.00 67.94 83 LYS A C 1
ATOM 670 O O . LYS A 1 83 ? -17.283 -2.640 -12.998 1.00 67.94 83 LYS A O 1
ATOM 675 N N . LYS A 1 84 ? -16.730 -4.259 -11.550 1.00 66.06 84 LYS A N 1
ATOM 676 C CA . LYS A 1 84 ? -17.430 -3.707 -10.380 1.00 66.06 84 LYS A CA 1
ATOM 677 C C . LYS A 1 84 ? -16.709 -2.529 -9.711 1.00 66.06 84 LYS A C 1
ATOM 679 O O . LYS A 1 84 ? -17.304 -1.889 -8.850 1.00 66.06 84 LYS A O 1
ATOM 684 N N . TYR A 1 85 ? -15.443 -2.288 -10.060 1.00 59.12 85 TYR A N 1
ATOM 685 C CA . TYR A 1 85 ? -14.549 -1.345 -9.371 1.00 59.12 85 TYR A CA 1
ATOM 686 C C . TYR A 1 85 ? -13.955 -0.263 -10.293 1.00 59.12 85 TYR A C 1
ATOM 688 O O . TYR A 1 85 ? -13.079 0.486 -9.858 1.00 59.12 85 TYR A O 1
ATOM 696 N N . ASN A 1 86 ? -14.414 -0.200 -11.546 1.00 51.91 86 ASN A N 1
ATOM 697 C CA . ASN A 1 86 ? -14.107 0.831 -12.545 1.00 51.91 86 ASN A CA 1
ATOM 698 C C . ASN A 1 86 ? -15.369 1.640 -12.849 1.00 51.91 86 ASN A C 1
ATOM 700 O O . ASN A 1 86 ? -15.211 2.805 -13.270 1.00 51.91 86 ASN A O 1
#

Secondary structure (DSSP, 8-state):
----------------SSS-HHHHHHHHHHTT--EEEEEEETTEEEEEEEETTEEEEEEESSGGGSHHHHHHHTTSS-HHHHTT--

pLDDT: mean 73.29, std 14.29, range [37.88, 89.94]

Sequence (86 aa):
MELFFRPAHAAMNGQLSDHPVAELIPEILEKRLSGSLRLQNEQSQIVLYLENGRIVYAASNVRSLRLVEYVKKRDLLKEDELKKYN

Radius of gyration: 15.45 Å; chains: 1; bounding box: 37×38×32 Å

Foldseek 3Di:
DDDPPPPPDPDDDDDPPPPPPVVVLVVLLVVQDADWDWDDDPPKIKIFGGGRSDGPDIDIPDPCPGPLNVCVVVVVDDPVVCVVPD